Protein AF-A0A2K6TL59-F1 (afdb_monomer)

Mean predicted aligned error: 15.24 Å

Sequence (123 aa):
WADAPDYRSILSISDEAARAQALNEHLSTRSYVQGYSLSQADVDAFRQLSAPPADPQLFHVARWFRHIEALLGNPCGKGQPCRLQASKGRRVQPQWSPPAGTQPCRLHLYNSLTRNKCFLHFL

Radius of gyration: 23.95 Å; Cα contacts (8 Å, |Δi|>4): 75; chains: 1; bounding box: 52×51×54 Å

Organism: Saimiri boliviensis boliviensis (NCBI:txid39432)

Nearest PDB structures (foldseek):
  5dqs-assembly1_D  TM=6.331E-01  e=1.449E-03  Homo sapiens

Secondary structure (DSSP, 8-state):
-PPPP-HHHHHT-S-HHHHHHHHHHHTTS-SSSSSSS--HHHHHHHHT-SS----TT-HHHHHHHHHHHHHHS---SSS-------SSS----PPP-PPTTPPP---EEEETTTTEEEE----

Foldseek 3Di:
DDPDPDLVVLLPDPDPVSSLVVVLVSLVPALASDDPDDDVSRVSVLVVDPDQPPDPVSVSSNNSNVVVCQVVVDDDPDDDPDDDDDPDDPPPVPPDDPPPPDDPPWDWDQDPVVRDTDTDDDD

Structure (mmCIF, N/CA/C/O backbone):
data_AF-A0A2K6TL59-F1
#
_entry.id   AF-A0A2K6TL59-F1
#
loop_
_atom_site.group_PDB
_atom_site.id
_atom_site.type_symbol
_atom_site.label_atom_id
_atom_site.label_alt_id
_atom_site.label_comp_id
_atom_site.label_asym_id
_atom_site.label_entity_id
_atom_site.label_seq_id
_atom_site.pdbx_PDB_ins_code
_atom_site.Cartn_x
_atom_site.Cartn_y
_atom_site.Cartn_z
_atom_site.occupancy
_atom_site.B_iso_or_equiv
_atom_site.auth_seq_id
_atom_site.auth_comp_id
_atom_site.auth_asym_id
_atom_site.auth_atom_id
_atom_site.pdbx_PDB_model_num
ATOM 1 N N . TRP A 1 1 ? -12.476 -18.553 -4.168 1.00 36.72 1 TRP A N 1
ATOM 2 C CA . TRP A 1 1 ? -11.596 -17.378 -4.070 1.00 36.72 1 TRP A CA 1
ATOM 3 C C . TRP A 1 1 ? -11.950 -16.746 -2.738 1.00 36.72 1 TRP A C 1
ATOM 5 O O . TRP A 1 1 ? -13.112 -16.444 -2.530 1.00 36.72 1 TRP A O 1
ATOM 15 N N . ALA A 1 2 ? -11.042 -16.779 -1.765 1.00 39.06 2 ALA A N 1
ATOM 16 C CA . ALA A 1 2 ? -11.363 -16.321 -0.418 1.00 39.06 2 ALA A CA 1
ATOM 17 C C . ALA A 1 2 ? -11.449 -14.794 -0.430 1.00 39.06 2 ALA A C 1
ATOM 19 O O . ALA A 1 2 ? -10.504 -14.145 -0.887 1.00 39.06 2 ALA A O 1
ATOM 20 N N . ASP A 1 3 ? -12.576 -14.253 0.034 1.00 46.22 3 ASP A N 1
ATOM 21 C CA . ASP A 1 3 ? -12.718 -12.839 0.351 1.00 46.22 3 ASP A CA 1
ATOM 22 C C . ASP A 1 3 ? -11.530 -12.431 1.219 1.00 46.22 3 ASP A C 1
ATOM 24 O O . ASP A 1 3 ? -11.292 -12.978 2.299 1.00 46.22 3 ASP A O 1
ATOM 28 N N . ALA A 1 4 ? -10.715 -11.514 0.702 1.00 51.06 4 ALA A N 1
ATOM 29 C CA . ALA A 1 4 ? -9.727 -10.857 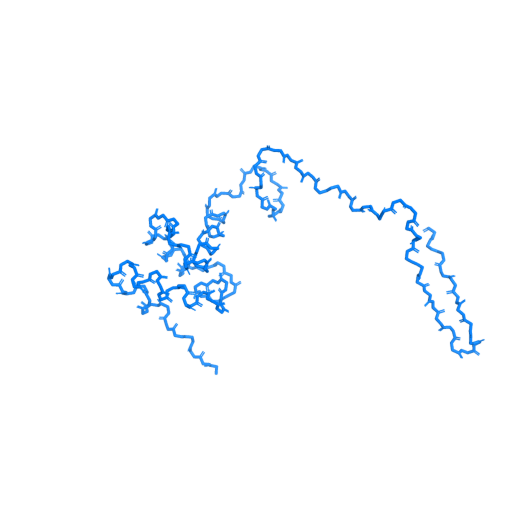1.531 1.00 51.06 4 ALA A CA 1
ATOM 30 C C . ALA A 1 4 ? -10.469 -10.251 2.731 1.00 51.06 4 ALA A C 1
ATOM 32 O O . ALA A 1 4 ? -11.518 -9.648 2.502 1.00 51.06 4 ALA A O 1
ATOM 33 N N . PRO A 1 5 ? -9.952 -10.377 3.970 1.00 57.06 5 PRO A N 1
ATOM 34 C CA . PRO A 1 5 ? -10.548 -9.689 5.103 1.00 57.06 5 PRO A CA 1
ATOM 35 C C . PRO A 1 5 ? -10.753 -8.230 4.715 1.00 57.06 5 PRO A C 1
ATOM 37 O O . PRO A 1 5 ? -9.854 -7.575 4.174 1.00 57.06 5 PRO A O 1
ATOM 40 N N . ASP A 1 6 ? -11.993 -7.793 4.888 1.00 72.62 6 ASP A N 1
ATOM 41 C CA . ASP A 1 6 ? -12.487 -6.534 4.374 1.00 72.62 6 ASP A CA 1
ATOM 42 C C . ASP A 1 6 ? -11.670 -5.426 5.044 1.00 72.62 6 ASP A C 1
ATOM 44 O O . ASP A 1 6 ? -11.805 -5.186 6.243 1.00 72.62 6 ASP A O 1
ATOM 48 N N . TYR A 1 7 ? -10.767 -4.772 4.310 1.00 81.56 7 TYR A N 1
ATOM 49 C CA . TYR A 1 7 ? -9.897 -3.703 4.831 1.00 81.56 7 TYR A CA 1
ATOM 50 C C . TYR A 1 7 ? -10.710 -2.572 5.493 1.00 81.56 7 TYR A C 1
ATOM 52 O O . TYR A 1 7 ? -10.207 -1.825 6.328 1.00 81.56 7 TYR A O 1
ATOM 60 N N . ARG A 1 8 ? -11.999 -2.487 5.146 1.00 85.00 8 ARG A N 1
ATOM 61 C CA . ARG A 1 8 ? -13.047 -1.702 5.805 1.00 85.00 8 ARG A CA 1
ATOM 62 C C . ARG A 1 8 ? -13.061 -1.889 7.326 1.00 85.00 8 ARG A C 1
ATOM 64 O O . ARG A 1 8 ? -13.203 -0.906 8.042 1.00 85.00 8 ARG A O 1
ATOM 71 N N . SER A 1 9 ? -12.866 -3.115 7.811 1.00 87.75 9 SER A N 1
ATOM 72 C CA . SER A 1 9 ? -12.779 -3.425 9.245 1.00 87.75 9 SER A CA 1
ATOM 73 C C . SER A 1 9 ? -11.572 -2.757 9.906 1.00 87.75 9 SER A C 1
ATOM 75 O O . SER A 1 9 ? -11.722 -2.159 10.965 1.00 87.75 9 SER A O 1
ATOM 77 N N . ILE A 1 10 ? -10.412 -2.768 9.240 1.00 87.88 10 ILE A N 1
ATOM 78 C CA . ILE A 1 10 ? -9.182 -2.104 9.696 1.00 87.88 10 ILE A CA 1
ATOM 79 C C . ILE A 1 10 ? -9.402 -0.588 9.765 1.00 87.88 10 ILE A C 1
ATOM 81 O O . ILE A 1 10 ? -9.072 0.042 10.763 1.00 87.88 10 ILE A O 1
ATOM 85 N N . LEU A 1 11 ? -10.017 0.003 8.735 1.00 84.88 11 LEU A N 1
ATOM 86 C CA . LEU A 1 11 ? -10.290 1.445 8.690 1.00 84.88 11 LEU A CA 1
ATOM 87 C C . LEU A 1 11 ? -11.383 1.904 9.667 1.00 84.88 11 LEU A C 1
ATOM 89 O O . LEU A 1 11 ? -11.454 3.088 9.974 1.00 84.88 11 LEU A O 1
ATOM 93 N N . SER A 1 12 ? -12.229 0.993 10.152 1.00 87.44 12 SER A N 1
ATOM 94 C CA . SER A 1 12 ? -13.273 1.300 11.136 1.00 87.44 12 SER A CA 1
ATOM 95 C C . SER A 1 12 ? -12.752 1.381 12.577 1.00 87.44 12 SER A C 1
ATOM 97 O O . SER A 1 12 ? -13.519 1.753 13.467 1.00 87.44 12 SER A O 1
ATOM 99 N N . ILE A 1 13 ? -11.498 1.002 12.839 1.00 88.12 13 ILE A N 1
ATOM 100 C CA . ILE A 1 13 ? -10.914 1.025 14.184 1.00 88.12 13 ILE A CA 1
ATOM 101 C C . ILE A 1 13 ? -10.702 2.484 14.616 1.00 88.12 13 ILE A C 1
ATOM 103 O O . ILE A 1 13 ? -9.948 3.218 13.983 1.00 88.12 13 ILE A O 1
ATOM 107 N N . SER A 1 14 ? -11.353 2.900 15.706 1.00 85.44 14 SER A N 1
ATOM 108 C CA . SER A 1 14 ? -11.260 4.280 16.214 1.00 85.44 14 SER A CA 1
ATOM 109 C C . SER A 1 14 ? -9.896 4.625 16.811 1.00 85.44 14 SER A C 1
ATOM 111 O O . SER A 1 14 ? -9.503 5.788 16.798 1.00 85.44 14 SER A O 1
ATOM 113 N N . ASP A 1 15 ? -9.198 3.635 17.372 1.00 88.88 15 ASP A N 1
ATOM 114 C CA . ASP A 1 15 ? -7.879 3.836 17.966 1.00 88.88 15 ASP A CA 1
ATOM 115 C C . ASP A 1 15 ? -6.783 3.854 16.893 1.00 88.88 15 ASP A C 1
ATOM 117 O O . ASP A 1 15 ? -6.641 2.913 16.112 1.00 88.88 15 ASP A O 1
ATOM 121 N N . GLU A 1 16 ? -5.988 4.923 16.874 1.00 84.75 16 GLU A N 1
ATOM 122 C CA . GLU A 1 16 ? -4.948 5.145 15.867 1.00 84.75 16 GLU A CA 1
ATOM 123 C C . GLU A 1 16 ? -3.867 4.062 15.909 1.00 84.75 16 GLU A C 1
ATOM 125 O O . GLU A 1 16 ? -3.462 3.536 14.871 1.00 84.75 16 GLU A O 1
ATOM 130 N N . ALA A 1 17 ? -3.412 3.708 17.114 1.00 85.12 17 ALA A N 1
ATOM 131 C CA . ALA A 1 17 ? -2.321 2.761 17.303 1.00 85.12 17 ALA A CA 1
ATOM 132 C C . ALA A 1 17 ? -2.747 1.344 16.899 1.00 85.12 17 ALA A C 1
ATOM 134 O O . ALA A 1 17 ? -2.065 0.697 16.100 1.00 85.12 17 ALA A O 1
ATOM 135 N N . ALA A 1 18 ? -3.911 0.889 17.372 1.00 88.06 18 ALA A N 1
ATOM 136 C CA . ALA A 1 18 ? -4.469 -0.404 16.989 1.00 88.06 18 ALA A CA 1
ATOM 137 C C . ALA A 1 18 ? -4.761 -0.486 15.483 1.00 88.06 18 ALA A C 1
ATOM 139 O O . ALA A 1 18 ? -4.506 -1.517 14.855 1.00 88.06 18 ALA A O 1
ATOM 140 N N . ARG A 1 19 ? -5.247 0.604 14.876 1.00 89.44 19 ARG A N 1
ATOM 141 C CA . ARG A 1 19 ? -5.497 0.684 13.431 1.00 89.44 19 ARG A CA 1
ATOM 142 C C . ARG A 1 19 ? -4.211 0.574 12.623 1.00 89.44 19 ARG A C 1
ATOM 144 O O . ARG A 1 19 ? -4.153 -0.211 11.675 1.00 89.44 19 ARG A O 1
ATOM 151 N N . ALA A 1 20 ? -3.173 1.315 13.005 1.00 87.88 20 ALA A N 1
ATOM 152 C CA . ALA A 1 20 ? -1.871 1.254 12.351 1.00 87.88 20 ALA A CA 1
ATOM 153 C C . ALA A 1 20 ? -1.234 -0.139 12.483 1.00 87.88 20 ALA A C 1
ATOM 155 O O . ALA A 1 20 ? -0.666 -0.648 11.516 1.00 87.88 20 ALA A O 1
ATOM 156 N N . GLN A 1 21 ? -1.385 -0.794 13.636 1.00 90.19 21 GLN A N 1
ATOM 157 C CA . GLN A 1 21 ? -0.901 -2.157 13.852 1.00 90.19 21 GLN A CA 1
ATOM 158 C C . GLN A 1 21 ? -1.660 -3.182 12.998 1.00 90.19 21 GLN A C 1
ATOM 160 O O . GLN A 1 21 ? -1.039 -3.989 12.307 1.00 90.19 21 GLN A O 1
ATOM 165 N N . ALA A 1 22 ? -2.992 -3.114 12.961 1.00 91.25 22 ALA A N 1
ATOM 166 C CA . ALA A 1 22 ? -3.804 -3.982 12.108 1.00 91.25 22 ALA A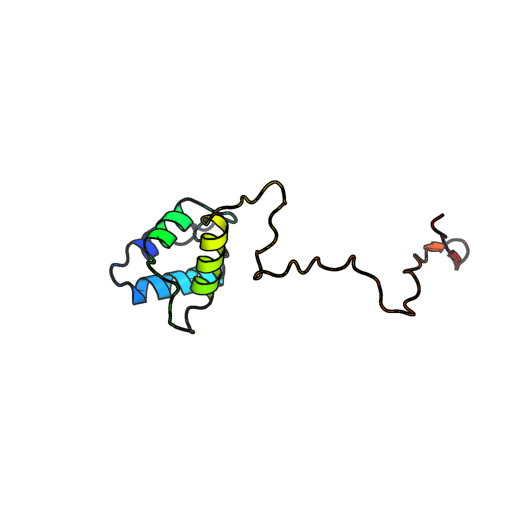 CA 1
ATOM 167 C C . ALA A 1 22 ? -3.488 -3.781 10.613 1.00 91.25 22 ALA A C 1
ATOM 169 O O . ALA A 1 22 ? -3.396 -4.747 9.850 1.00 91.25 22 ALA A O 1
ATOM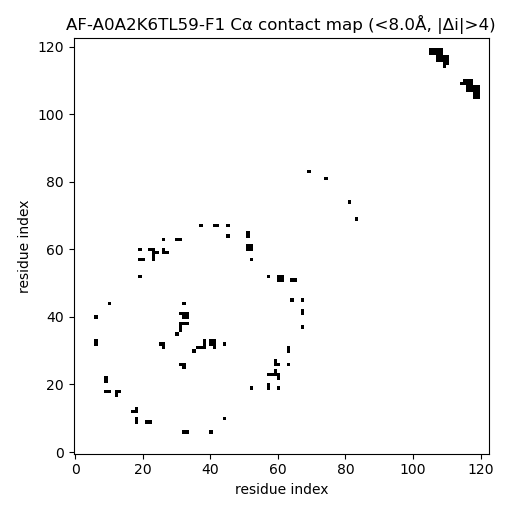 170 N N . LEU A 1 23 ? -3.251 -2.534 10.193 1.00 90.69 23 LEU A N 1
ATOM 171 C CA . LEU A 1 23 ? -2.810 -2.223 8.836 1.00 90.69 23 LEU A CA 1
ATOM 172 C C . LEU A 1 23 ? -1.408 -2.782 8.546 1.00 90.69 23 LEU A C 1
ATOM 174 O O . LEU A 1 23 ? -1.166 -3.273 7.444 1.00 90.69 23 LEU A O 1
ATOM 178 N N . ASN A 1 24 ? -0.493 -2.745 9.517 1.00 92.38 24 ASN A N 1
ATOM 179 C CA . ASN A 1 24 ? 0.847 -3.318 9.384 1.00 92.38 24 ASN A CA 1
ATOM 180 C C . ASN A 1 24 ? 0.807 -4.824 9.140 1.00 92.38 24 ASN A C 1
ATOM 182 O O . ASN A 1 24 ? 1.464 -5.304 8.216 1.00 92.38 24 ASN A O 1
ATOM 186 N N . GLU A 1 25 ? -0.013 -5.545 9.905 1.00 92.50 25 GLU A N 1
ATOM 187 C CA . GLU A 1 25 ? -0.216 -6.981 9.713 1.00 92.50 25 GLU A CA 1
ATOM 188 C C . GLU A 1 25 ? -0.833 -7.288 8.346 1.00 92.50 25 GLU A C 1
ATOM 190 O O . GLU A 1 25 ? -0.381 -8.193 7.645 1.00 92.50 25 GLU A O 1
ATOM 195 N N . HIS A 1 26 ? -1.801 -6.488 7.891 1.00 91.81 26 HIS A N 1
ATOM 196 C CA . HIS A 1 26 ? -2.392 -6.650 6.557 1.00 91.81 26 HIS A CA 1
ATOM 197 C C . HIS A 1 26 ? -1.380 -6.420 5.424 1.00 91.81 26 HIS A C 1
ATOM 199 O O . HIS A 1 26 ? -1.345 -7.169 4.444 1.00 91.81 26 HIS A O 1
ATOM 205 N N . LEU A 1 27 ? -0.512 -5.415 5.567 1.00 92.00 27 LEU A N 1
ATOM 206 C CA . LEU A 1 27 ? 0.532 -5.062 4.597 1.00 92.00 27 LEU A CA 1
ATOM 207 C C . LEU A 1 27 ? 1.797 -5.934 4.701 1.00 92.00 27 LEU A C 1
ATOM 209 O O . LEU A 1 27 ? 2.731 -5.767 3.906 1.00 92.00 27 LEU A O 1
ATOM 213 N N . SER A 1 28 ? 1.846 -6.884 5.636 1.00 93.31 28 SER A N 1
ATOM 214 C CA . SER A 1 28 ? 2.939 -7.863 5.711 1.00 93.31 28 SER A CA 1
ATOM 215 C C . SER A 1 28 ? 2.959 -8.774 4.478 1.00 93.31 28 SER A C 1
ATOM 217 O O . SER A 1 28 ? 4.017 -9.050 3.913 1.00 93.31 28 SER A O 1
ATOM 219 N N . THR A 1 29 ? 1.774 -9.159 3.997 1.00 90.88 29 THR A N 1
ATOM 220 C CA . THR A 1 29 ? 1.580 -10.044 2.837 1.00 90.88 29 THR A CA 1
ATOM 221 C C . THR A 1 29 ? 1.198 -9.294 1.562 1.00 90.88 29 THR A C 1
ATOM 223 O O . THR A 1 29 ? 1.097 -9.900 0.493 1.00 90.88 29 THR A O 1
ATOM 226 N N . ARG A 1 30 ? 0.970 -7.976 1.651 1.00 90.50 30 ARG A N 1
ATOM 227 C CA . ARG A 1 30 ? 0.396 -7.159 0.574 1.00 90.50 30 ARG A CA 1
ATOM 228 C C . ARG A 1 30 ? 1.170 -5.868 0.361 1.00 90.50 30 ARG A C 1
ATOM 230 O O . ARG A 1 30 ? 1.644 -5.234 1.299 1.00 90.50 30 ARG A O 1
ATOM 237 N N . SER A 1 31 ? 1.249 -5.445 -0.896 1.00 91.94 31 SER A N 1
ATOM 238 C CA . SER A 1 31 ? 1.883 -4.172 -1.265 1.00 91.94 31 SER A CA 1
ATOM 239 C C . SER A 1 31 ? 0.923 -2.982 -1.208 1.00 91.94 31 SER A C 1
ATOM 241 O O . SER A 1 31 ? 1.387 -1.858 -1.055 1.00 91.94 31 SER A O 1
ATOM 243 N N . TYR A 1 32 ? -0.384 -3.229 -1.327 1.00 91.88 32 TYR A N 1
ATOM 244 C CA . TYR A 1 32 ? -1.460 -2.234 -1.324 1.00 91.88 32 TYR A CA 1
ATOM 245 C C . TYR A 1 32 ? -2.589 -2.694 -0.398 1.00 91.88 32 TYR A C 1
ATOM 247 O O . TYR A 1 32 ? -2.710 -3.888 -0.102 1.00 91.88 32 TYR A O 1
ATOM 255 N N . VAL A 1 33 ? -3.433 -1.759 0.036 1.00 90.69 33 VAL A N 1
ATOM 256 C CA . VAL A 1 33 ? -4.593 -2.039 0.897 1.00 90.69 33 VAL A CA 1
ATOM 257 C C . VAL A 1 33 ? -5.570 -2.979 0.190 1.00 90.69 33 VAL A C 1
ATOM 259 O O . VAL A 1 33 ? -6.066 -3.936 0.795 1.00 90.69 33 VAL A O 1
ATOM 262 N N . GLN A 1 34 ? -5.790 -2.758 -1.109 1.00 89.62 34 GLN A N 1
ATOM 263 C CA . GLN A 1 34 ? -6.655 -3.582 -1.943 1.00 89.62 34 GLN A CA 1
ATOM 264 C C . GLN A 1 34 ? -6.027 -3.825 -3.323 1.00 89.62 34 GLN A C 1
ATOM 266 O O . GLN A 1 34 ? -5.557 -2.904 -3.982 1.00 89.62 34 GLN A O 1
ATOM 271 N N . GLY A 1 35 ? -6.056 -5.079 -3.785 1.00 87.06 35 GLY A N 1
ATOM 272 C CA . GLY A 1 35 ? -5.536 -5.459 -5.101 1.00 87.06 35 GLY A CA 1
ATOM 273 C C . GLY A 1 35 ? -4.006 -5.407 -5.208 1.00 87.06 35 GLY A C 1
ATOM 274 O O . GLY A 1 35 ? -3.289 -5.632 -4.234 1.00 87.06 35 GLY A O 1
ATOM 275 N N . TYR A 1 36 ? -3.516 -5.148 -6.424 1.00 89.12 36 TYR A N 1
ATOM 276 C CA . TYR A 1 36 ? -2.085 -5.158 -6.777 1.00 89.12 36 TYR A CA 1
ATOM 277 C C . TYR A 1 36 ? -1.581 -3.817 -7.332 1.00 89.12 36 TYR A C 1
ATOM 279 O O . TYR A 1 36 ? -0.440 -3.712 -7.783 1.00 89.12 36 TYR A O 1
ATOM 287 N N . SER A 1 37 ? -2.425 -2.791 -7.306 1.00 88.19 37 SER A N 1
ATOM 288 C CA . SER A 1 37 ? -2.152 -1.443 -7.800 1.00 88.19 37 SER A CA 1
ATOM 289 C C . SER A 1 37 ? -2.782 -0.419 -6.862 1.00 88.19 37 SER A C 1
ATOM 291 O O . SER A 1 37 ? -3.693 -0.767 -6.114 1.00 88.19 37 SER A O 1
ATOM 293 N N . LEU A 1 38 ? -2.343 0.841 -6.950 1.00 88.69 38 LEU A N 1
ATOM 294 C CA . LEU A 1 38 ? -2.946 1.949 -6.206 1.00 88.69 38 LEU A CA 1
ATOM 295 C C . LEU A 1 38 ? -4.472 1.954 -6.394 1.00 88.69 38 LEU A C 1
ATOM 297 O O . LEU A 1 38 ? -4.960 1.992 -7.525 1.00 88.69 38 LEU A O 1
ATOM 301 N N . SER A 1 39 ? -5.206 1.936 -5.286 1.00 88.81 39 SER A N 1
ATOM 302 C CA . SER A 1 39 ? -6.668 1.923 -5.258 1.00 88.81 39 SER A CA 1
ATOM 303 C C . SER A 1 39 ? -7.223 3.054 -4.386 1.00 88.81 39 SER A C 1
ATOM 305 O O . SER A 1 39 ? -6.493 3.670 -3.607 1.00 88.81 39 SER A O 1
ATOM 307 N N . GLN A 1 40 ? -8.532 3.320 -4.471 1.00 88.19 40 GLN A N 1
ATOM 308 C CA . GLN A 1 40 ? -9.185 4.309 -3.600 1.00 88.19 40 GLN A CA 1
ATOM 309 C C . GLN A 1 40 ? -9.018 3.958 -2.111 1.00 88.19 40 GLN A C 1
ATOM 311 O O . GLN A 1 40 ? -8.862 4.854 -1.287 1.00 88.19 40 GLN A O 1
ATOM 316 N N . ALA A 1 41 ? -8.962 2.663 -1.783 1.00 89.69 41 ALA A N 1
ATOM 317 C CA . ALA A 1 41 ? -8.716 2.182 -0.429 1.00 89.69 41 ALA A CA 1
ATOM 318 C C . ALA A 1 41 ? -7.364 2.655 0.127 1.00 89.69 41 ALA A C 1
ATOM 320 O O . ALA A 1 41 ? -7.282 3.025 1.297 1.00 89.69 41 ALA A O 1
ATOM 321 N N . ASP A 1 42 ? -6.318 2.686 -0.707 1.00 91.12 42 ASP A N 1
ATOM 322 C CA . ASP A 1 42 ? -5.005 3.191 -0.303 1.00 91.12 42 ASP A CA 1
ATOM 323 C C . ASP A 1 42 ? -5.058 4.686 0.000 1.00 91.12 42 ASP A C 1
ATOM 325 O O . ASP A 1 42 ? -4.486 5.137 0.987 1.00 91.12 42 ASP A O 1
ATOM 329 N N . VAL A 1 43 ? -5.775 5.453 -0.822 1.00 89.62 43 VAL A N 1
ATOM 330 C CA . VAL A 1 43 ? -5.929 6.899 -0.627 1.00 89.62 43 VAL A CA 1
ATOM 331 C C . VAL A 1 43 ? -6.711 7.192 0.653 1.00 89.62 43 VAL A C 1
ATOM 333 O O . VAL A 1 43 ? -6.336 8.085 1.410 1.00 89.62 43 VAL A O 1
ATOM 336 N N . ASP A 1 44 ? -7.777 6.441 0.922 1.00 89.06 44 ASP A N 1
ATOM 337 C CA . ASP A 1 44 ? -8.588 6.618 2.128 1.00 89.06 44 ASP A CA 1
ATOM 338 C C . ASP A 1 44 ? -7.799 6.253 3.391 1.00 89.06 44 ASP A C 1
ATOM 340 O O . ASP A 1 44 ? -7.817 7.012 4.358 1.00 89.06 44 ASP A O 1
ATOM 344 N N . ALA A 1 45 ? -7.047 5.148 3.365 1.00 89.25 45 ALA A N 1
ATOM 345 C CA . ALA A 1 45 ? -6.149 4.762 4.451 1.00 89.25 45 ALA A CA 1
ATOM 346 C C . ALA A 1 45 ? -5.035 5.800 4.667 1.00 89.25 45 ALA A C 1
ATOM 348 O O . ALA A 1 45 ? -4.730 6.159 5.802 1.00 89.25 45 ALA A O 1
ATOM 349 N N . PHE A 1 46 ? -4.457 6.314 3.577 1.00 89.44 46 PHE A N 1
ATOM 350 C CA . PHE A 1 46 ? -3.380 7.301 3.612 1.00 89.44 46 PHE A CA 1
ATOM 351 C C . PHE A 1 46 ? -3.847 8.626 4.220 1.00 89.44 46 PHE A C 1
ATOM 353 O O . PHE A 1 46 ? -3.150 9.188 5.052 1.00 89.44 46 PHE A O 1
ATOM 360 N N . ARG A 1 47 ? -5.054 9.100 3.882 1.00 87.44 47 ARG A N 1
ATOM 361 C CA . ARG A 1 47 ? -5.628 10.329 4.465 1.00 87.44 47 ARG A CA 1
ATOM 362 C C . ARG A 1 47 ? -5.857 10.241 5.968 1.00 87.44 47 ARG A C 1
ATOM 364 O O . ARG A 1 47 ? -5.812 11.261 6.645 1.00 87.44 47 ARG A O 1
ATOM 371 N N . GLN A 1 48 ? -6.152 9.048 6.474 1.00 84.62 48 GLN A N 1
ATOM 372 C CA . GLN A 1 48 ? -6.361 8.845 7.903 1.00 84.62 48 GLN A CA 1
ATOM 373 C C . GLN A 1 48 ? -5.042 8.750 8.688 1.00 84.62 48 GLN A C 1
ATOM 375 O O . GLN A 1 48 ? -5.087 8.710 9.912 1.00 84.62 48 GLN A O 1
ATOM 380 N N . LEU A 1 49 ? -3.891 8.678 8.013 1.00 81.12 49 LEU A N 1
ATOM 381 C CA . LEU A 1 49 ? -2.568 8.696 8.630 1.00 81.12 49 LEU A CA 1
ATOM 382 C C . LEU A 1 49 ? -1.945 10.075 8.407 1.00 81.12 49 LEU A C 1
ATOM 384 O O . LEU A 1 49 ? -1.483 10.399 7.318 1.00 81.12 49 LEU A O 1
ATOM 388 N N . SER A 1 50 ? -1.918 10.899 9.451 1.00 69.81 50 SER A N 1
ATOM 389 C CA . SER A 1 50 ? -1.3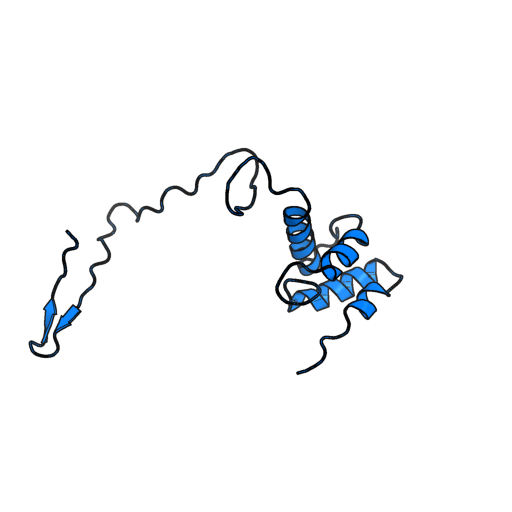97 12.270 9.357 1.00 69.81 50 SER A CA 1
ATOM 390 C C . SER A 1 50 ? 0.122 12.339 9.150 1.00 69.81 50 SER A C 1
ATOM 392 O O . SER A 1 50 ? 0.632 13.348 8.669 1.00 69.81 50 SER A O 1
ATOM 394 N N . ALA A 1 51 ? 0.858 11.295 9.540 1.00 69.25 51 ALA A N 1
ATOM 395 C CA . ALA A 1 51 ? 2.314 11.230 9.466 1.00 69.25 51 ALA A CA 1
ATOM 396 C C . ALA A 1 51 ? 2.790 9.771 9.325 1.00 69.25 51 ALA A C 1
ATOM 398 O O . ALA A 1 51 ? 2.043 8.851 9.675 1.00 69.25 51 ALA A O 1
ATOM 399 N N . PRO A 1 52 ? 4.034 9.539 8.860 1.00 68.81 52 PRO A N 1
ATOM 400 C CA . PRO A 1 52 ? 4.639 8.216 8.910 1.00 68.81 52 PRO A CA 1
ATOM 401 C C . PRO A 1 52 ? 4.600 7.674 10.347 1.00 68.81 52 PRO A C 1
ATOM 403 O O . PRO A 1 52 ? 4.892 8.436 11.276 1.00 68.81 52 PRO A O 1
ATOM 406 N N . PRO A 1 53 ? 4.292 6.381 10.554 1.00 74.06 53 PRO A N 1
ATOM 407 C CA . PRO A 1 53 ? 4.368 5.787 11.880 1.00 74.06 53 PRO A CA 1
ATOM 408 C C . PRO A 1 53 ? 5.781 5.977 12.442 1.00 74.06 53 PRO A C 1
ATOM 410 O O . PRO A 1 53 ? 6.757 5.550 11.825 1.00 74.06 53 PRO A O 1
ATOM 413 N N . ALA A 1 54 ? 5.893 6.648 13.591 1.00 68.31 54 ALA A N 1
ATOM 414 C CA . ALA A 1 54 ? 7.176 6.860 14.267 1.00 68.31 54 ALA A CA 1
ATOM 415 C C . ALA A 1 54 ? 7.715 5.567 14.904 1.00 68.31 54 ALA A C 1
ATOM 417 O O . ALA A 1 54 ? 8.898 5.481 15.230 1.00 68.31 54 ALA A O 1
ATOM 418 N N . ASP A 1 55 ? 6.843 4.572 15.075 1.00 79.94 55 ASP A N 1
ATOM 419 C CA . ASP A 1 55 ? 7.190 3.281 15.644 1.00 79.94 55 ASP A CA 1
ATOM 420 C C . ASP A 1 55 ? 8.019 2.445 14.648 1.00 79.94 55 ASP A C 1
ATOM 422 O O . ASP A 1 55 ? 7.529 2.111 13.560 1.00 79.94 55 ASP A O 1
ATOM 426 N N . PRO A 1 56 ? 9.260 2.058 15.002 1.00 76.56 56 PRO A N 1
ATOM 427 C CA . PRO A 1 56 ? 10.098 1.213 14.157 1.00 76.56 56 PRO A CA 1
ATOM 428 C C . PRO A 1 56 ? 9.518 -0.188 13.904 1.00 76.56 56 PRO A C 1
ATOM 430 O O . PRO A 1 56 ? 9.953 -0.848 12.959 1.00 76.56 56 PRO A O 1
ATOM 433 N N . GLN A 1 57 ? 8.549 -0.658 14.698 1.00 85.81 57 GLN A N 1
ATOM 434 C CA . GLN A 1 57 ? 7.888 -1.953 14.499 1.00 85.81 57 GLN A CA 1
ATOM 435 C C . GLN A 1 57 ? 6.858 -1.934 13.357 1.00 85.81 57 GLN A C 1
ATOM 437 O O . GLN A 1 57 ? 6.515 -2.987 12.819 1.00 85.81 57 GLN A O 1
ATOM 442 N N . LEU A 1 58 ? 6.415 -0.753 12.912 1.00 88.69 58 LEU A N 1
ATOM 443 C CA . LEU A 1 58 ? 5.403 -0.585 11.861 1.00 88.69 58 LEU A CA 1
ATOM 444 C C . LEU A 1 58 ? 6.030 -0.373 10.472 1.00 88.69 58 LEU A C 1
ATOM 446 O O . LEU A 1 58 ? 5.633 0.496 9.687 1.00 88.69 58 LEU A O 1
ATOM 450 N N . PHE A 1 59 ? 7.044 -1.176 10.148 1.00 90.81 59 PHE A N 1
ATOM 451 C CA . PHE A 1 59 ? 7.845 -1.024 8.931 1.00 90.81 59 PHE A CA 1
ATOM 452 C C . PHE A 1 59 ? 7.078 -1.343 7.637 1.00 90.81 59 PHE A C 1
ATOM 454 O O . PHE A 1 59 ? 7.408 -0.778 6.588 1.00 90.81 59 PHE A O 1
ATOM 461 N N . HIS A 1 60 ? 6.042 -2.194 7.668 1.00 93.44 60 HIS A N 1
ATOM 462 C CA . HIS A 1 60 ? 5.219 -2.458 6.480 1.00 93.44 60 HIS A CA 1
ATOM 463 C C . HIS A 1 60 ? 4.357 -1.249 6.118 1.00 93.44 60 HIS A C 1
ATOM 465 O O 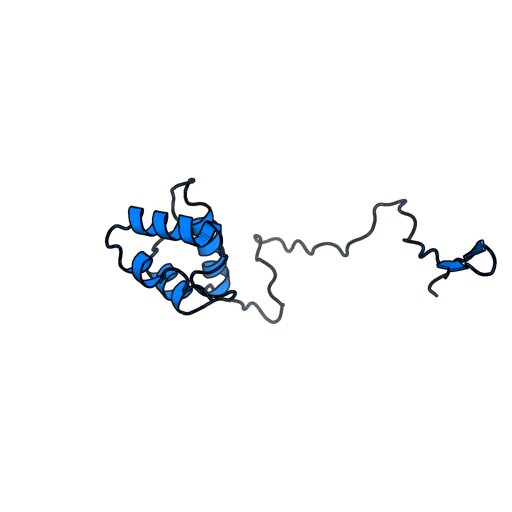. HIS A 1 60 ? 4.300 -0.873 4.941 1.00 93.44 60 HIS A O 1
ATOM 471 N N . VAL A 1 61 ? 3.762 -0.602 7.126 1.00 91.94 61 VAL A N 1
ATOM 472 C CA . VAL A 1 61 ? 3.028 0.659 6.947 1.00 91.94 61 VAL A CA 1
ATOM 473 C C . VAL A 1 61 ? 3.981 1.764 6.522 1.00 91.94 61 VAL A C 1
ATOM 475 O O . VAL A 1 61 ? 3.687 2.448 5.553 1.00 91.94 61 VAL A O 1
ATOM 478 N N . ALA A 1 62 ? 5.148 1.912 7.157 1.00 89.81 62 ALA A N 1
ATOM 479 C CA . ALA A 1 62 ? 6.114 2.949 6.788 1.00 89.81 62 ALA A CA 1
ATOM 480 C C . ALA A 1 62 ? 6.592 2.822 5.327 1.00 89.81 62 ALA A C 1
ATOM 482 O O . ALA A 1 62 ? 6.682 3.816 4.602 1.00 89.81 62 ALA A O 1
ATOM 483 N N . ARG A 1 63 ? 6.863 1.594 4.863 1.00 92.62 63 ARG A N 1
ATOM 484 C CA . ARG A 1 63 ? 7.179 1.301 3.454 1.00 92.62 63 ARG A CA 1
ATOM 485 C C . ARG A 1 63 ? 6.034 1.718 2.532 1.00 92.62 63 ARG A C 1
ATOM 487 O O . ARG A 1 63 ? 6.280 2.399 1.539 1.00 92.62 63 ARG A O 1
ATOM 494 N N . TRP A 1 64 ? 4.813 1.275 2.834 1.00 93.62 64 TRP A N 1
ATOM 495 C CA . TRP A 1 64 ? 3.629 1.570 2.025 1.00 93.62 64 TRP A CA 1
ATOM 496 C C . TRP A 1 64 ? 3.313 3.070 2.017 1.00 93.62 64 TRP A C 1
ATOM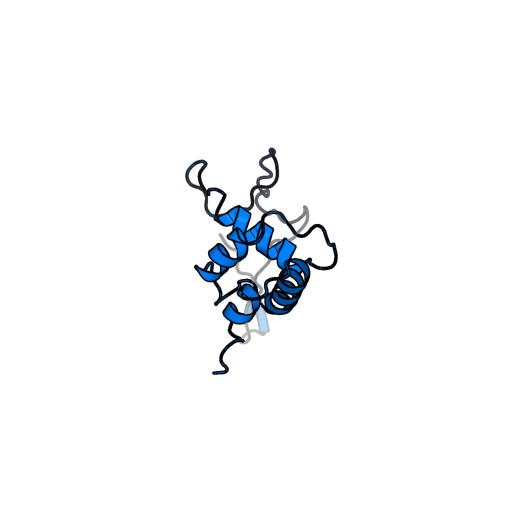 498 O O . TRP A 1 64 ? 3.176 3.637 0.942 1.00 93.62 64 TRP A O 1
ATOM 508 N N . PHE A 1 65 ? 3.322 3.743 3.168 1.00 90.81 65 PHE A N 1
ATOM 509 C CA . PHE A 1 65 ? 3.059 5.176 3.300 1.00 90.81 65 PHE A CA 1
ATOM 510 C C . PHE A 1 65 ? 3.992 6.000 2.410 1.00 90.81 65 PHE A C 1
ATOM 512 O O . PHE A 1 65 ? 3.524 6.788 1.597 1.00 90.81 65 PHE A O 1
ATOM 519 N N . ARG A 1 66 ? 5.307 5.747 2.479 1.00 89.12 66 ARG A N 1
ATOM 520 C CA . ARG A 1 66 ? 6.302 6.414 1.619 1.00 89.12 66 ARG A CA 1
ATOM 521 C C . ARG A 1 66 ? 6.086 6.132 0.132 1.00 89.12 66 ARG A C 1
ATOM 523 O O . ARG A 1 66 ? 6.372 6.980 -0.709 1.00 89.12 66 ARG A O 1
ATOM 530 N N . HIS A 1 67 ? 5.620 4.931 -0.206 1.00 90.44 67 HIS A N 1
ATOM 531 C CA . HIS A 1 67 ? 5.298 4.557 -1.584 1.00 90.44 67 HIS A CA 1
ATOM 532 C C . HIS A 1 67 ? 4.068 5.315 -2.096 1.00 90.44 67 HIS A C 1
ATOM 534 O O . HIS A 1 67 ? 4.119 5.897 -3.176 1.00 90.44 67 HIS A O 1
ATOM 540 N N . ILE A 1 68 ? 2.993 5.378 -1.306 1.00 90.25 68 ILE A N 1
ATOM 541 C CA . ILE A 1 68 ? 1.775 6.123 -1.652 1.00 90.25 68 ILE A CA 1
ATOM 542 C C . ILE A 1 68 ? 2.052 7.629 -1.716 1.00 90.25 68 ILE A C 1
ATOM 544 O O . ILE A 1 68 ? 1.634 8.285 -2.667 1.00 90.25 68 ILE A O 1
ATOM 548 N N . GLU A 1 69 ? 2.823 8.164 -0.771 1.00 87.69 69 GLU A N 1
ATOM 549 C CA . GLU A 1 69 ? 3.277 9.556 -0.766 1.00 87.69 69 GLU A CA 1
ATOM 550 C C . GLU A 1 69 ? 4.042 9.902 -2.051 1.00 87.69 69 GLU A C 1
ATOM 552 O O . GLU A 1 69 ? 3.757 10.916 -2.680 1.00 87.69 69 GLU A O 1
ATOM 557 N N . ALA A 1 70 ? 4.956 9.037 -2.505 1.00 85.31 70 ALA A N 1
ATOM 558 C CA . ALA A 1 70 ? 5.688 9.250 -3.754 1.00 85.31 70 ALA A CA 1
ATOM 559 C C . ALA A 1 70 ? 4.791 9.206 -5.006 1.00 85.31 70 ALA A C 1
ATOM 561 O O . ALA A 1 70 ? 5.103 9.854 -6.005 1.00 85.31 70 ALA A O 1
ATOM 562 N N . LEU A 1 71 ? 3.690 8.448 -4.969 1.00 85.81 71 LEU A N 1
ATOM 563 C CA . LEU A 1 71 ? 2.718 8.373 -6.063 1.00 85.81 71 LEU A CA 1
ATOM 564 C C . LEU A 1 71 ? 1.777 9.587 -6.088 1.00 85.81 71 LEU A C 1
ATOM 566 O O . LEU A 1 71 ? 1.499 10.122 -7.161 1.00 85.81 71 LEU A O 1
ATOM 570 N N . LEU A 1 72 ? 1.293 10.023 -4.920 1.00 83.25 72 LEU A N 1
ATOM 571 C CA . LEU A 1 72 ? 0.355 11.143 -4.778 1.00 83.25 72 LEU A CA 1
ATOM 572 C C . LEU A 1 72 ? 1.054 12.513 -4.805 1.00 83.25 72 LEU A C 1
ATOM 574 O O . LEU A 1 72 ? 0.477 13.489 -5.278 1.00 83.25 72 LEU A O 1
ATOM 578 N N . GLY A 1 73 ? 2.306 12.591 -4.349 1.00 71.50 73 GLY A N 1
ATOM 579 C CA . GLY A 1 73 ? 3.127 13.800 -4.216 1.00 71.50 73 GLY A CA 1
ATOM 580 C C . GLY A 1 73 ? 3.665 14.406 -5.520 1.00 71.50 73 GLY A C 1
ATOM 581 O O . GLY A 1 73 ? 4.623 15.171 -5.469 1.00 71.50 73 GLY A O 1
ATOM 582 N N . ASN A 1 74 ? 3.018 14.135 -6.661 1.00 50.94 74 ASN A N 1
ATOM 583 C CA . ASN A 1 74 ? 3.283 14.680 -8.001 1.00 50.94 74 ASN A CA 1
ATOM 584 C C . ASN A 1 74 ? 4.420 13.994 -8.810 1.00 50.94 74 ASN A C 1
ATOM 586 O O . ASN A 1 74 ? 5.604 14.169 -8.511 1.00 50.94 74 ASN A O 1
ATOM 590 N N . PRO A 1 75 ? 4.102 13.316 -9.933 1.00 54.47 75 PRO A N 1
ATOM 591 C CA . PRO A 1 75 ? 5.058 12.963 -10.974 1.00 54.47 75 PRO A CA 1
ATOM 592 C C . PRO A 1 75 ? 5.076 14.037 -12.079 1.00 54.47 75 PRO A C 1
ATOM 594 O O . PRO A 1 75 ? 4.544 13.807 -13.158 1.00 54.47 75 PRO A O 1
ATOM 597 N N . CYS A 1 76 ? 5.684 15.216 -11.882 1.00 37.72 76 CYS A N 1
ATOM 598 C CA . CYS A 1 76 ? 6.020 16.068 -13.037 1.00 37.72 76 CYS A CA 1
ATOM 599 C C . CYS A 1 76 ? 7.102 17.120 -12.767 1.00 37.72 76 CYS A C 1
ATOM 601 O O . CYS A 1 76 ? 6.839 18.252 -12.373 1.00 37.72 76 CYS A O 1
ATOM 603 N N . GLY A 1 77 ? 8.328 16.761 -13.137 1.00 36.03 77 GLY A N 1
ATOM 604 C CA . GLY A 1 77 ? 9.242 17.664 -13.827 1.00 36.03 77 GLY A CA 1
ATOM 605 C C . GLY A 1 77 ? 9.543 17.066 -15.201 1.00 36.03 77 GLY A C 1
ATOM 606 O O . GLY A 1 77 ? 10.594 16.472 -15.375 1.00 36.03 77 GLY A O 1
ATOM 607 N N . LYS A 1 78 ? 8.575 17.151 -16.124 1.00 33.78 78 LYS A N 1
ATOM 608 C CA . LYS A 1 78 ? 8.632 16.820 -17.565 1.00 33.78 78 LYS A CA 1
ATOM 609 C C . LYS A 1 78 ? 9.261 15.461 -17.966 1.00 33.78 78 LYS A C 1
ATOM 611 O O . LYS A 1 78 ? 10.468 15.335 -18.110 1.00 33.78 78 LYS A O 1
ATOM 616 N N . GLY A 1 79 ? 8.403 14.488 -18.302 1.00 40.28 79 GLY A N 1
ATOM 617 C CA . GLY A 1 79 ? 8.680 13.498 -19.361 1.00 40.28 79 GLY A CA 1
ATOM 618 C C . GLY A 1 79 ? 9.611 12.313 -19.065 1.00 40.28 79 GLY A C 1
ATOM 619 O O . GLY A 1 79 ? 10.273 11.852 -19.989 1.00 40.28 79 GLY A O 1
ATOM 620 N N . GLN A 1 80 ? 9.663 11.780 -17.841 1.00 42.38 80 GLN A N 1
ATOM 621 C CA . GLN A 1 80 ? 10.517 10.625 -17.515 1.00 42.38 80 GLN A CA 1
ATOM 622 C C . GLN A 1 80 ? 9.695 9.513 -16.828 1.00 42.38 80 GLN A C 1
ATOM 624 O O . GLN A 1 80 ? 8.990 9.819 -15.865 1.00 42.38 80 GLN A O 1
ATOM 629 N N . PRO A 1 81 ? 9.765 8.237 -17.269 1.00 36.03 81 PRO A N 1
ATOM 630 C CA . PRO A 1 81 ? 9.076 7.136 -16.596 1.00 36.03 81 PRO A CA 1
ATOM 631 C C . PRO A 1 81 ? 9.611 6.957 -15.172 1.00 36.03 81 PRO A C 1
ATOM 633 O O . PRO A 1 81 ? 10.793 7.184 -14.905 1.00 36.03 81 PRO A O 1
ATOM 636 N N . CYS A 1 82 ? 8.709 6.561 -14.274 1.00 41.22 82 CYS A N 1
ATOM 637 C CA . CYS A 1 82 ? 8.869 6.456 -12.827 1.00 41.22 82 CYS A CA 1
ATOM 638 C C . CYS A 1 82 ? 10.249 5.919 -12.400 1.00 41.22 82 CYS A C 1
ATOM 640 O O . CYS A 1 82 ? 10.493 4.713 -12.399 1.00 41.22 82 CYS A O 1
ATOM 642 N N . ARG A 1 83 ? 11.150 6.818 -11.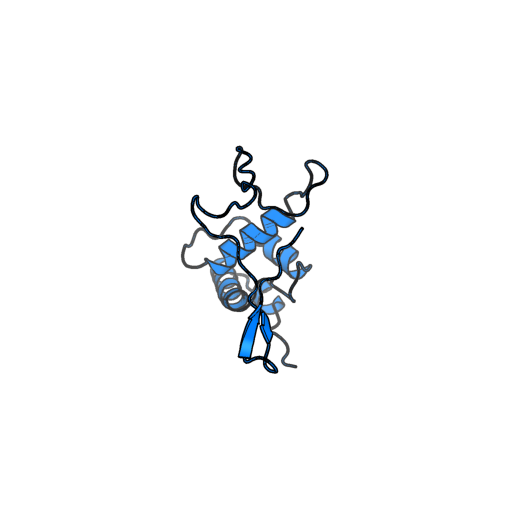989 1.00 35.34 83 ARG A N 1
ATOM 643 C CA . ARG A 1 83 ? 12.390 6.484 -11.280 1.00 35.34 83 ARG A CA 1
ATOM 644 C C . ARG A 1 83 ? 12.419 7.312 -10.001 1.00 35.34 83 ARG A C 1
ATOM 646 O O . ARG A 1 83 ? 12.444 8.536 -10.062 1.00 35.34 83 ARG A O 1
ATOM 653 N N . LEU A 1 84 ? 12.352 6.610 -8.873 1.00 41.94 84 LEU A N 1
ATOM 654 C CA . LEU A 1 84 ? 12.423 7.111 -7.498 1.00 41.94 84 LEU A CA 1
ATOM 655 C C . LEU A 1 84 ? 13.364 8.322 -7.379 1.00 41.94 84 LEU A C 1
ATOM 657 O O . LEU A 1 84 ? 14.547 8.229 -7.713 1.00 41.94 84 LEU A O 1
ATOM 661 N N . GLN A 1 85 ? 12.834 9.448 -6.901 1.00 47.31 85 GLN A N 1
ATOM 662 C CA . GLN A 1 85 ? 13.599 10.671 -6.670 1.00 47.31 85 GLN A CA 1
ATOM 663 C C . GLN A 1 85 ? 14.452 10.507 -5.408 1.00 47.31 85 GLN A C 1
ATOM 665 O O . GLN A 1 85 ? 14.040 10.843 -4.301 1.00 47.31 85 GLN A O 1
ATOM 670 N N . ALA A 1 86 ? 15.655 9.962 -5.579 1.00 39.12 86 ALA A N 1
ATOM 671 C CA . ALA A 1 86 ? 16.734 10.149 -4.622 1.00 39.12 86 ALA A CA 1
ATOM 672 C C . ALA A 1 86 ? 17.266 11.588 -4.750 1.00 39.12 86 ALA A C 1
ATOM 674 O O . ALA A 1 86 ? 17.420 12.113 -5.851 1.00 39.12 86 ALA A O 1
ATOM 675 N N . SER A 1 87 ? 17.509 12.209 -3.600 1.00 44.12 87 SER A N 1
ATOM 676 C CA . SER A 1 87 ? 18.004 13.563 -3.345 1.00 44.12 87 SER A CA 1
ATOM 677 C C . SER A 1 87 ? 18.885 14.184 -4.440 1.00 44.12 87 SER A C 1
ATOM 679 O O . SER A 1 87 ? 19.797 13.538 -4.949 1.00 44.12 87 SER A O 1
ATOM 681 N N . LYS A 1 88 ? 18.635 15.475 -4.731 1.00 48.16 88 LYS A N 1
ATOM 682 C CA . LYS A 1 88 ? 19.459 16.425 -5.516 1.00 48.16 88 LYS A CA 1
ATOM 683 C C . LYS A 1 88 ? 20.886 15.928 -5.780 1.00 48.16 88 LYS A C 1
ATOM 685 O O . LYS A 1 88 ? 21.786 16.049 -4.957 1.00 48.16 88 LYS A O 1
ATOM 690 N N . GLY A 1 89 ? 21.054 15.381 -6.971 1.00 47.50 89 GLY A N 1
ATOM 691 C CA . GLY A 1 89 ? 22.257 14.701 -7.411 1.00 47.50 89 GLY A CA 1
ATOM 692 C C . GLY A 1 89 ? 21.781 13.614 -8.343 1.00 47.50 89 GLY A C 1
ATOM 693 O O . GLY A 1 89 ? 21.464 12.515 -7.904 1.00 47.50 89 GLY A O 1
ATOM 694 N N . ARG A 1 90 ? 21.631 13.948 -9.627 1.00 49.28 90 ARG A N 1
ATOM 695 C CA . ARG A 1 90 ? 21.218 12.992 -10.652 1.00 49.28 90 ARG A CA 1
ATOM 696 C C . ARG A 1 90 ? 22.292 11.902 -10.722 1.00 49.28 90 ARG A C 1
ATOM 698 O O . ARG A 1 90 ? 23.200 11.987 -11.541 1.00 49.28 90 ARG A O 1
ATOM 705 N N . ARG A 1 91 ? 22.209 10.878 -9.865 1.00 55.78 91 ARG A N 1
ATOM 706 C CA . ARG A 1 91 ? 22.888 9.603 -10.082 1.00 55.78 91 ARG A CA 1
ATOM 707 C C . ARG A 1 91 ? 22.167 8.967 -11.255 1.00 55.78 91 ARG A C 1
ATOM 709 O O . ARG A 1 91 ? 21.248 8.169 -11.099 1.00 55.78 91 ARG A O 1
ATOM 716 N N . VAL A 1 92 ? 22.556 9.391 -12.451 1.00 54.38 92 VAL A N 1
ATOM 717 C CA . VAL A 1 92 ? 22.382 8.573 -13.640 1.00 54.38 92 VAL A CA 1
ATOM 718 C C . VAL A 1 92 ? 23.049 7.258 -13.265 1.00 54.38 92 VAL A C 1
ATOM 720 O O . VAL A 1 92 ? 24.243 7.251 -12.969 1.00 54.38 92 VAL A O 1
ATOM 723 N N . GLN A 1 93 ? 22.272 6.176 -13.149 1.00 57.38 93 GLN A N 1
ATOM 724 C CA . GLN A 1 93 ? 22.870 4.845 -13.157 1.00 57.38 93 GLN A CA 1
ATOM 725 C C . GLN A 1 93 ? 23.771 4.843 -14.391 1.00 57.38 93 GLN A C 1
ATOM 727 O O . GLN A 1 93 ? 23.229 5.047 -15.484 1.00 57.38 93 GLN A O 1
ATOM 732 N N . PRO A 1 94 ? 25.105 4.748 -14.234 1.00 65.50 94 PRO A N 1
ATOM 733 C CA . PRO A 1 94 ? 25.968 4.688 -15.395 1.00 65.50 94 PRO A CA 1
ATOM 734 C C . PRO A 1 94 ? 25.443 3.551 -16.260 1.00 65.50 94 PRO A C 1
ATOM 736 O O . PRO A 1 94 ? 24.941 2.558 -15.721 1.00 65.50 94 PRO A O 1
ATOM 739 N N . GLN A 1 95 ? 25.505 3.717 -17.581 1.00 73.94 95 GLN A N 1
ATOM 740 C CA . GLN A 1 95 ? 25.249 2.598 -18.476 1.00 73.94 95 GLN A CA 1
ATOM 741 C C . GLN A 1 95 ? 26.053 1.420 -17.933 1.00 73.94 95 GLN A C 1
ATOM 743 O O . GLN A 1 95 ? 27.277 1.532 -17.791 1.00 73.94 95 GLN A O 1
ATOM 748 N N . TRP A 1 96 ? 25.352 0.360 -17.513 1.00 75.88 96 TRP A N 1
ATOM 749 C CA . TRP A 1 96 ? 26.020 -0.754 -16.862 1.00 75.88 96 TRP A CA 1
ATOM 750 C C . TRP A 1 96 ? 27.092 -1.246 -17.824 1.00 75.88 96 TRP A C 1
ATOM 752 O O . TRP A 1 96 ? 26.813 -1.576 -18.977 1.00 75.88 96 TRP A O 1
ATOM 762 N N . SER A 1 97 ? 28.326 -1.188 -17.349 1.00 72.81 97 SER A N 1
ATOM 763 C CA . SER A 1 97 ? 29.500 -1.635 -18.070 1.00 72.81 97 SER A CA 1
ATOM 764 C C . SER A 1 97 ? 30.054 -2.792 -17.255 1.00 72.81 97 SER A C 1
ATOM 766 O O . SER A 1 97 ? 30.180 -2.653 -16.033 1.00 72.81 97 SER A O 1
ATOM 768 N N . PRO A 1 98 ? 30.363 -3.936 -17.874 1.00 78.25 98 PRO A N 1
ATOM 769 C CA . PRO A 1 98 ? 31.008 -5.011 -17.147 1.00 78.25 98 PRO A CA 1
ATOM 770 C C . PRO A 1 98 ? 32.375 -4.531 -16.606 1.00 78.25 98 PRO A C 1
ATOM 772 O O . PRO A 1 98 ? 33.000 -3.661 -17.222 1.00 78.25 98 PRO A O 1
ATOM 775 N N . PRO A 1 99 ? 32.856 -5.063 -15.466 1.00 81.94 99 PRO A N 1
ATOM 776 C CA . PRO A 1 99 ? 34.169 -4.722 -14.916 1.00 81.94 99 PRO A CA 1
ATOM 777 C C . PRO A 1 99 ? 35.288 -4.862 -15.954 1.00 81.94 99 PRO A C 1
ATOM 779 O O . PRO A 1 99 ? 35.242 -5.757 -16.806 1.00 81.94 99 PRO A O 1
ATOM 782 N N . ALA A 1 100 ? 36.312 -4.011 -15.872 1.00 81.00 100 ALA A N 1
ATOM 783 C CA . ALA A 1 100 ? 37.474 -4.098 -16.754 1.00 81.00 100 ALA A CA 1
ATOM 784 C C . ALA A 1 100 ? 38.087 -5.511 -16.690 1.00 81.00 100 ALA A C 1
ATOM 786 O O . ALA A 1 100 ? 38.396 -6.009 -15.610 1.00 81.00 100 ALA A O 1
ATOM 787 N N . GLY A 1 101 ? 38.217 -6.169 -17.847 1.00 80.25 101 GLY A N 1
ATOM 788 C CA . GLY A 1 101 ? 38.690 -7.557 -17.957 1.00 80.25 101 GLY A CA 1
ATOM 789 C C . GLY A 1 101 ? 37.592 -8.622 -18.068 1.00 80.25 101 GLY A C 1
ATOM 790 O O . GLY A 1 101 ? 37.905 -9.797 -18.254 1.00 80.25 101 GLY A O 1
ATOM 791 N N . THR A 1 102 ? 36.311 -8.245 -18.014 1.00 73.69 102 THR A N 1
ATOM 792 C CA . THR A 1 102 ? 35.216 -9.196 -18.252 1.00 73.69 102 THR A CA 1
ATOM 793 C C . THR A 1 102 ? 35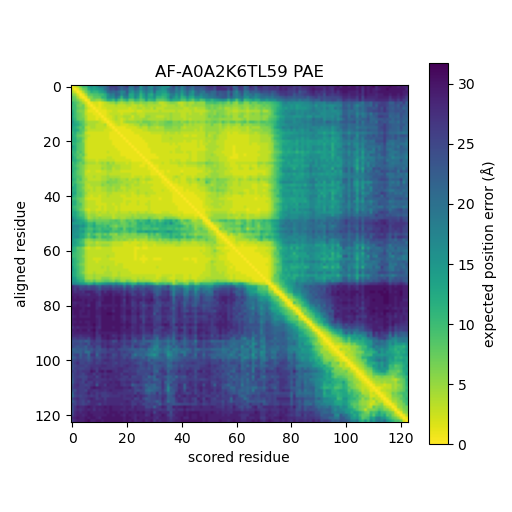.168 -9.562 -19.734 1.00 73.69 102 THR A C 1
ATOM 795 O O . THR A 1 102 ? 34.937 -8.708 -20.590 1.00 73.69 102 THR A O 1
ATOM 798 N N . GLN A 1 103 ? 35.383 -10.839 -20.048 1.00 75.25 103 GLN A N 1
ATOM 799 C CA . GLN A 1 103 ? 35.186 -11.355 -21.402 1.00 75.25 103 GLN A CA 1
ATOM 800 C C . GLN A 1 103 ? 33.704 -11.189 -21.789 1.00 75.25 103 GLN A C 1
ATOM 802 O O . GLN A 1 103 ? 32.841 -11.497 -20.963 1.00 75.25 103 GLN A O 1
ATOM 807 N N . PRO A 1 104 ? 33.374 -10.722 -23.009 1.00 70.94 104 PRO A N 1
ATOM 808 C CA . PRO A 1 104 ? 31.986 -10.635 -23.453 1.00 70.94 104 PRO A CA 1
ATOM 809 C C . PRO A 1 104 ? 31.314 -12.004 -23.321 1.00 70.94 104 PRO A C 1
ATOM 811 O O . PRO A 1 104 ? 31.938 -13.026 -23.614 1.00 70.94 104 PRO A O 1
ATOM 814 N N . CYS A 1 105 ? 30.057 -12.029 -22.867 1.00 66.00 105 CYS A N 1
ATOM 815 C CA . CYS A 1 105 ? 29.282 -13.258 -22.720 1.00 66.00 105 C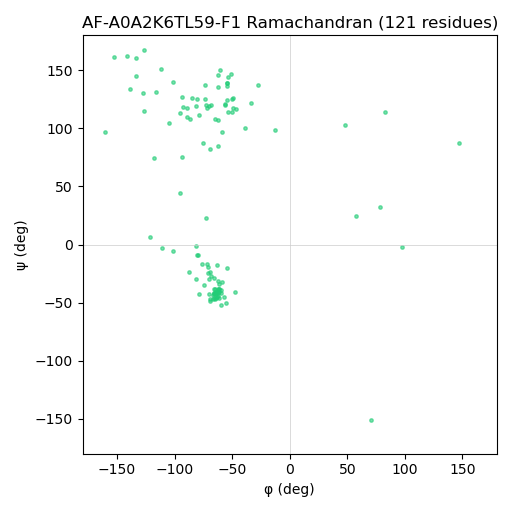YS A CA 1
ATOM 816 C C . CYS A 1 105 ? 29.178 -13.963 -24.080 1.00 66.00 105 CYS A C 1
ATOM 818 O O . CYS A 1 105 ? 28.347 -13.608 -24.914 1.00 66.00 105 CYS A O 1
ATOM 820 N N . ARG A 1 106 ? 30.050 -14.946 -24.327 1.00 68.88 106 ARG A N 1
ATOM 821 C CA . ARG A 1 106 ? 30.036 -15.729 -25.562 1.00 68.88 106 ARG A CA 1
ATOM 822 C C . ARG A 1 106 ? 28.929 -16.764 -25.448 1.00 68.88 106 ARG A C 1
ATOM 824 O O . ARG A 1 106 ? 29.014 -17.692 -24.647 1.00 68.88 106 ARG A O 1
ATOM 831 N N . LEU A 1 107 ? 27.886 -16.600 -26.255 1.00 72.88 107 LEU A N 1
ATOM 832 C CA . LEU A 1 107 ? 26.884 -17.639 -26.451 1.00 72.88 107 LEU A CA 1
ATOM 833 C C . LEU A 1 107 ? 27.564 -18.828 -27.138 1.00 72.88 107 LEU A C 1
ATOM 835 O O . LEU A 1 107 ? 27.949 -18.758 -28.305 1.00 72.88 107 LEU A O 1
ATOM 839 N N . HIS A 1 108 ? 27.760 -19.908 -26.385 1.00 74.12 108 HIS A N 1
ATOM 840 C CA . HIS A 1 108 ? 28.290 -21.159 -26.908 1.00 74.12 108 HIS A CA 1
ATOM 841 C C . HIS A 1 108 ? 27.129 -22.017 -27.394 1.00 74.12 108 HIS A C 1
ATOM 843 O O . HIS A 1 108 ? 26.368 -22.546 -26.584 1.00 74.12 108 HIS A O 1
ATOM 849 N N . LEU A 1 109 ? 27.008 -22.183 -28.711 1.00 75.75 109 LEU A N 1
ATOM 850 C CA . LEU A 1 109 ? 26.087 -23.166 -29.261 1.00 75.75 109 LEU A CA 1
ATOM 851 C C . LEU A 1 109 ? 26.791 -24.524 -29.289 1.00 75.75 109 LEU A C 1
ATOM 853 O O . LEU A 1 109 ? 27.890 -24.653 -29.836 1.00 75.75 109 LEU A O 1
ATOM 857 N N . TYR A 1 110 ? 26.170 -25.540 -28.698 1.00 79.69 110 TYR A N 1
ATOM 858 C CA . TYR A 1 110 ? 26.653 -26.910 -28.814 1.00 79.69 110 TYR A CA 1
ATOM 859 C C . TYR A 1 110 ? 26.020 -27.573 -30.034 1.00 79.69 110 TYR A C 1
ATOM 861 O O . TYR A 1 110 ? 24.802 -27.729 -30.102 1.00 79.69 110 TYR A O 1
ATOM 869 N N . ASN A 1 111 ? 26.849 -27.969 -30.995 1.00 80.25 111 ASN A N 1
ATOM 870 C CA . ASN A 1 111 ? 26.405 -28.739 -32.143 1.00 80.25 111 ASN A CA 1
ATOM 871 C C . ASN A 1 111 ? 26.421 -30.230 -31.779 1.00 80.25 111 ASN A C 1
ATOM 873 O O . ASN A 1 111 ? 27.484 -30.837 -31.654 1.00 80.25 111 ASN A O 1
ATOM 877 N N . SER A 1 112 ? 25.240 -30.824 -31.617 1.00 80.12 112 SER A N 1
ATOM 878 C CA . SER A 1 112 ? 25.081 -32.237 -31.253 1.00 80.12 112 SER A CA 1
ATOM 879 C C . SER A 1 112 ? 25.465 -33.211 -32.373 1.00 80.12 112 SER A C 1
ATOM 881 O O . SER A 1 112 ? 25.853 -34.337 -32.073 1.00 80.12 112 SER A O 1
ATOM 883 N N . LEU A 1 113 ? 25.412 -32.781 -33.639 1.00 75.31 113 LEU A N 1
ATOM 884 C CA . LEU A 1 113 ? 25.767 -33.602 -34.803 1.00 75.31 113 LEU A CA 1
ATOM 885 C C . LEU A 1 113 ? 27.280 -33.790 -34.926 1.00 75.31 113 LEU A C 1
ATOM 887 O O . LEU A 1 113 ? 27.744 -34.847 -35.336 1.00 75.31 113 LEU A O 1
ATOM 891 N N . THR A 1 114 ? 28.050 -32.765 -34.561 1.00 78.62 114 THR A N 1
ATOM 892 C CA . THR A 1 114 ? 29.517 -32.777 -34.681 1.00 78.62 114 THR A CA 1
ATOM 893 C C . THR A 1 114 ? 30.237 -32.818 -33.335 1.00 78.62 114 THR A C 1
ATOM 895 O O . THR A 1 114 ? 31.456 -32.917 -33.309 1.00 78.62 114 THR A O 1
ATOM 898 N N . ARG A 1 115 ? 29.494 -32.780 -32.216 1.00 79.38 115 ARG A N 1
ATOM 899 C CA . ARG A 1 115 ? 29.987 -32.720 -30.825 1.00 79.38 115 ARG A CA 1
ATOM 900 C C . ARG A 1 115 ? 30.898 -31.527 -30.515 1.00 79.38 115 ARG A C 1
ATOM 902 O O . ARG A 1 115 ? 31.652 -31.558 -29.543 1.00 79.38 115 ARG A O 1
ATOM 909 N N . ASN A 1 116 ? 30.778 -30.446 -31.279 1.00 75.19 116 ASN A N 1
ATOM 910 C CA . ASN A 1 116 ? 31.665 -29.288 -31.186 1.00 75.19 116 ASN A CA 1
ATOM 911 C C . ASN A 1 116 ? 30.930 -28.053 -30.645 1.00 75.19 116 ASN A C 1
ATOM 913 O O . ASN A 1 116 ? 29.726 -27.889 -30.845 1.00 75.19 116 ASN A O 1
ATOM 917 N N . LYS A 1 117 ? 31.662 -27.159 -29.969 1.00 75.81 117 LYS A N 1
ATOM 918 C CA . LYS A 1 117 ? 31.155 -25.849 -29.528 1.00 75.81 117 LYS A CA 1
ATOM 919 C C . LYS A 1 117 ? 31.474 -24.811 -30.605 1.00 75.81 117 LYS A C 1
ATOM 921 O O . LYS A 1 117 ? 32.646 -24.590 -30.899 1.00 75.81 117 LYS A O 1
ATOM 926 N N . CYS A 1 118 ? 30.452 -24.192 -31.189 1.00 67.12 118 CYS A N 1
ATOM 927 C CA . CYS A 1 118 ? 30.610 -23.170 -32.224 1.00 67.12 118 CYS A CA 1
ATOM 928 C C . CYS A 1 118 ? 30.416 -21.767 -31.629 1.00 67.12 118 CYS A C 1
ATOM 930 O O . CYS A 1 118 ? 29.528 -21.556 -30.798 1.00 67.12 118 CYS A O 1
ATOM 932 N N . PHE A 1 119 ? 31.242 -20.810 -32.062 1.00 67.69 119 PHE A N 1
ATOM 933 C CA . PHE A 1 119 ? 31.150 -19.405 -31.660 1.00 67.69 119 PHE A CA 1
ATOM 934 C C . PHE A 1 119 ? 30.313 -18.626 -32.676 1.00 67.69 119 PHE A C 1
ATOM 936 O O . PHE A 1 119 ? 30.626 -18.640 -33.864 1.00 67.69 119 PHE A O 1
ATOM 943 N N . LEU A 1 120 ? 29.289 -17.909 -32.214 1.00 58.03 120 LEU A N 1
ATOM 944 C CA . LEU A 1 120 ? 28.667 -16.842 -32.995 1.00 58.03 120 LEU A CA 1
ATOM 945 C C . LEU A 1 120 ? 29.320 -15.526 -32.573 1.00 58.03 120 LEU A C 1
ATOM 947 O O . LEU A 1 120 ? 29.189 -15.105 -31.423 1.00 58.03 120 LEU A O 1
ATOM 951 N N . HIS A 1 121 ? 30.065 -14.904 -33.483 1.00 52.19 121 HIS A N 1
ATOM 952 C CA . HIS A 1 121 ? 30.516 -13.531 -33.296 1.00 52.19 121 HIS A CA 1
ATOM 953 C C . HIS A 1 121 ? 29.355 -12.622 -33.707 1.00 52.19 121 HIS A C 1
ATOM 955 O O . HIS A 1 121 ? 28.898 -12.698 -34.845 1.00 52.19 121 HIS A O 1
ATOM 961 N N . PHE A 1 122 ? 28.846 -11.805 -32.787 1.00 50.00 122 PHE A N 1
ATOM 962 C CA . PHE A 1 122 ? 27.944 -10.717 -33.163 1.00 50.00 122 PHE A CA 1
ATOM 963 C C . PHE A 1 122 ? 28.786 -9.689 -33.940 1.00 50.00 122 PHE A C 1
ATOM 965 O O . PHE A 1 122 ? 29.823 -9.250 -33.433 1.00 50.00 122 PHE A O 1
ATOM 972 N N . LEU A 1 123 ? 28.411 -9.429 -35.197 1.00 41.50 123 LEU A N 1
ATOM 973 C CA . LEU A 1 123 ? 28.937 -8.340 -36.032 1.00 41.50 123 LEU A CA 1
ATOM 974 C C . LEU A 1 123 ? 28.236 -7.030 -35.668 1.00 41.50 123 LEU A C 1
ATOM 976 O O . LEU A 1 123 ? 27.014 -7.090 -35.400 1.00 41.50 123 LEU A O 1
#

Solvent-accessible surface area (backbone atoms only — not comparable to full-atom values): 8242 Å² total; per-residue (Å²): 131,80,79,68,80,60,59,66,63,44,71,66,45,86,50,67,67,62,24,54,51,50,46,19,62,58,30,68,85,35,87,42,76,48,78,92,51,97,41,71,60,40,55,56,55,48,69,74,48,91,62,75,67,86,54,81,87,38,51,42,41,39,54,40,50,56,50,52,47,61,65,73,70,62,90,76,87,77,94,71,81,96,68,86,85,67,69,99,60,89,75,67,76,66,80,89,67,79,61,94,87,63,74,76,88,70,62,72,46,74,39,82,92,77,75,41,77,47,81,69,79,86,128

InterPro domains:
  IPR036282 Glutathione S-transferase, C-terminal domain superfamily [SSF47616] (21-73)

pLDDT: mean 74.51, std 17.82, range [33.78, 93.62]